Protein AF-A0A0F0GGX2-F1 (afdb_monomer_lite)

Secondary structure (DSSP, 8-state):
-----SSS-----SSEEE----SS-TTPPPPPTT-TTPEEE-SS--SGGGSPPPPSTT---

Structure (mmCIF, N/CA/C/O backbone):
data_AF-A0A0F0GGX2-F1
#
_entry.id   AF-A0A0F0GGX2-F1
#
loop_
_atom_site.group_PDB
_atom_site.id
_atom_site.type_symbol
_atom_site.label_atom_id
_atom_site.label_alt_id
_a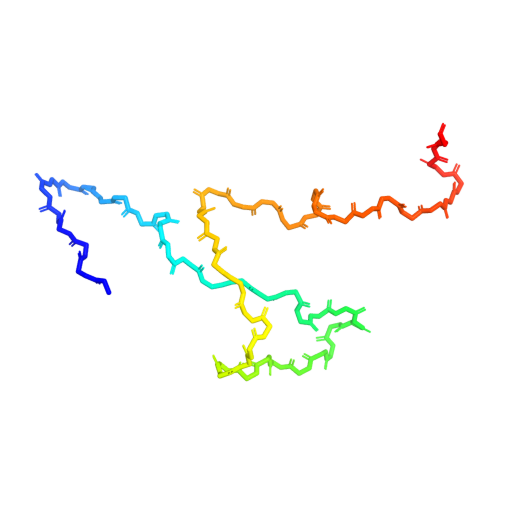tom_site.label_comp_id
_atom_site.label_asym_id
_atom_site.label_entity_id
_atom_site.label_seq_id
_atom_site.pdbx_PDB_ins_code
_atom_site.Cartn_x
_atom_site.Cartn_y
_atom_site.Cartn_z
_atom_site.occupancy
_atom_site.B_iso_or_equiv
_atom_site.auth_seq_id
_atom_site.auth_comp_id
_atom_site.auth_asym_id
_atom_site.auth_atom_id
_atom_site.pdbx_PDB_model_num
ATOM 1 N N . MET A 1 1 ? -1.805 0.009 18.171 1.00 54.91 1 MET A N 1
ATOM 2 C CA . MET A 1 1 ? -3.240 0.358 18.182 1.00 54.91 1 MET A CA 1
ATOM 3 C C . MET A 1 1 ? -3.987 -0.616 19.058 1.00 54.9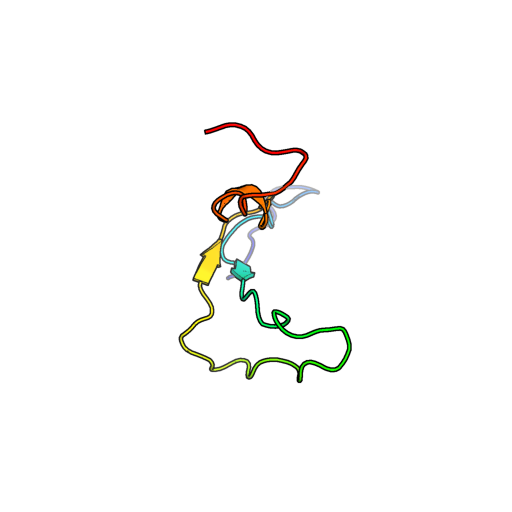1 1 MET A C 1
ATOM 5 O O . MET A 1 1 ? -3.799 -1.811 18.885 1.00 54.91 1 MET A O 1
ATOM 9 N N . GLN A 1 2 ? -4.797 -0.127 19.995 1.00 58.19 2 GLN A N 1
ATOM 10 C CA . GLN A 1 2 ? -5.822 -0.958 20.619 1.00 58.19 2 GLN A CA 1
ATOM 11 C C . GLN A 1 2 ? -7.094 -0.798 19.802 1.00 58.19 2 GLN A C 1
ATOM 13 O O . GLN A 1 2 ? -7.642 0.297 19.712 1.00 58.19 2 GLN A O 1
ATOM 18 N N . VAL A 1 3 ? -7.533 -1.885 19.182 1.00 61.91 3 VAL A N 1
ATOM 19 C CA . VAL A 1 3 ? -8.827 -1.927 18.512 1.00 61.91 3 VAL A CA 1
ATOM 20 C C . VAL A 1 3 ? -9.874 -2.163 19.601 1.00 61.91 3 VAL A C 1
ATOM 22 O O . VAL A 1 3 ? -9.891 -3.222 20.226 1.00 61.91 3 VAL A O 1
ATOM 25 N N . GLN A 1 4 ? -10.689 -1.154 19.909 1.00 62.84 4 GLN A N 1
ATOM 26 C CA . GLN A 1 4 ? -11.755 -1.288 20.902 1.00 62.84 4 GLN A CA 1
ATOM 27 C C . GLN A 1 4 ? -12.959 -1.977 20.259 1.00 62.84 4 GLN A C 1
ATOM 29 O O . GLN A 1 4 ? -13.679 -1.386 19.458 1.00 62.84 4 GLN A O 1
ATOM 34 N N . ALA A 1 5 ? -13.176 -3.243 20.610 1.00 66.31 5 ALA A N 1
ATOM 35 C CA . ALA A 1 5 ? -14.347 -3.987 20.173 1.00 66.31 5 ALA A CA 1
ATOM 36 C C . ALA A 1 5 ? -15.565 -3.583 21.021 1.00 66.31 5 ALA A C 1
ATOM 38 O O . ALA A 1 5 ? -15.712 -4.014 22.161 1.00 66.31 5 ALA A O 1
ATOM 39 N N . THR A 1 6 ? -16.451 -2.759 20.464 1.00 70.44 6 THR A N 1
ATOM 40 C CA . TH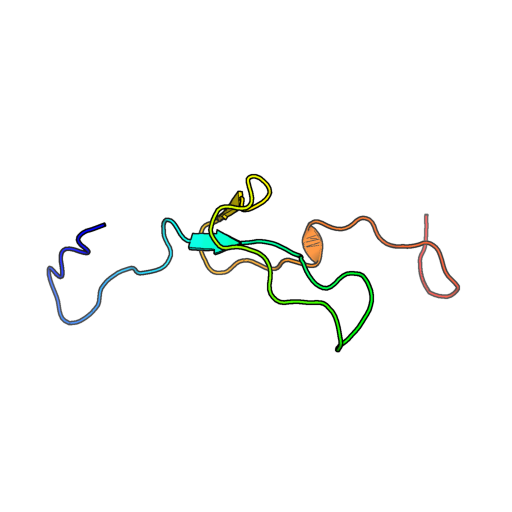R A 1 6 ? -17.762 -2.434 21.060 1.00 70.44 6 THR A CA 1
ATOM 41 C C . THR A 1 6 ? -18.865 -3.419 20.631 1.00 70.44 6 THR A C 1
ATOM 43 O O . THR A 1 6 ? -20.025 -3.254 20.999 1.00 70.44 6 THR A O 1
ATOM 46 N N . GLY A 1 7 ? -18.510 -4.477 19.884 1.00 78.31 7 GLY A N 1
ATOM 47 C CA . GLY A 1 7 ? -19.406 -5.528 19.389 1.00 78.31 7 GLY A CA 1
ATOM 48 C C . GLY A 1 7 ? -18.649 -6.777 18.904 1.00 78.31 7 GLY A C 1
ATOM 49 O O . GLY A 1 7 ? -17.457 -6.922 19.151 1.00 78.31 7 GLY A O 1
ATOM 50 N N . ARG A 1 8 ? -19.325 -7.690 18.183 1.00 89.56 8 ARG A N 1
ATOM 51 C CA . ARG A 1 8 ? -18.713 -8.922 17.612 1.00 89.56 8 ARG A CA 1
ATOM 52 C C . ARG A 1 8 ? -17.784 -8.669 16.415 1.00 89.56 8 ARG A C 1
ATOM 54 O O . ARG A 1 8 ? -17.251 -9.612 15.837 1.00 89.56 8 ARG A O 1
ATOM 61 N N . THR A 1 9 ? -17.622 -7.414 16.014 1.00 88.94 9 THR A N 1
ATOM 62 C CA . THR A 1 9 ? -16.849 -7.010 14.841 1.00 88.94 9 THR A CA 1
ATOM 63 C C . THR A 1 9 ? -16.083 -5.746 15.175 1.00 88.94 9 THR A C 1
ATOM 65 O O . THR A 1 9 ? -16.562 -4.910 15.942 1.00 88.94 9 THR A O 1
ATOM 68 N N . VAL A 1 10 ? -14.895 -5.620 14.596 1.00 89.25 10 VAL A N 1
ATOM 69 C CA . VAL A 1 10 ? -14.042 -4.452 14.752 1.00 89.25 10 VAL A CA 1
ATOM 70 C C . VAL A 1 10 ? -13.482 -4.045 13.392 1.0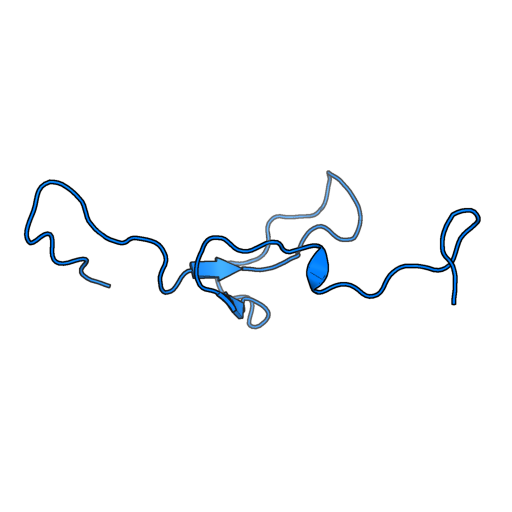0 89.25 10 VAL A C 1
ATOM 72 O O . VAL A 1 10 ? -13.133 -4.910 12.589 1.00 89.25 10 VAL A O 1
ATOM 75 N N . ASP A 1 11 ? -13.437 -2.739 13.122 1.00 88.81 11 ASP A N 1
ATOM 76 C CA . ASP A 1 11 ? -12.773 -2.212 11.930 1.00 88.81 11 ASP A CA 1
ATOM 77 C C . ASP A 1 11 ? -11.256 -2.381 12.096 1.00 88.81 11 ASP A C 1
ATOM 79 O O . ASP A 1 11 ? -10.654 -1.844 13.027 1.00 88.81 11 ASP A O 1
ATOM 83 N N . PHE A 1 12 ? -10.654 -3.170 11.207 1.00 92.81 12 PHE A N 1
ATOM 84 C CA . PHE A 1 12 ? -9.218 -3.444 11.174 1.00 92.81 12 PHE A CA 1
ATOM 85 C C . PHE A 1 12 ? -8.573 -2.949 9.872 1.00 92.81 12 PHE A C 1
ATOM 87 O O . PHE A 1 12 ? -7.584 -3.503 9.395 1.00 92.81 12 PHE A O 1
ATOM 94 N N . THR A 1 13 ? -9.160 -1.921 9.261 1.00 95.88 13 THR A N 1
ATOM 95 C CA . THR A 1 13 ? -8.671 -1.354 7.999 1.00 95.88 13 THR A CA 1
ATOM 96 C C . THR A 1 13 ? -7.592 -0.298 8.180 1.00 95.88 13 THR A C 1
ATOM 98 O O . THR A 1 13 ? -6.881 0.010 7.227 1.00 95.88 13 THR A O 1
ATOM 101 N N . GLU A 1 14 ? -7.453 0.255 9.380 1.00 95.06 14 GLU A N 1
ATOM 102 C CA . GLU A 1 14 ? -6.591 1.403 9.638 1.00 95.06 14 GLU A CA 1
ATOM 103 C C . GLU A 1 14 ? -5.135 1.014 9.904 1.00 95.06 14 GLU A C 1
ATOM 105 O O . GLU A 1 14 ? -4.838 -0.042 10.459 1.00 95.06 14 GLU A O 1
ATOM 110 N N . SER A 1 15 ? -4.230 1.947 9.595 1.00 94.88 15 SER A N 1
ATOM 111 C CA . SER A 1 15 ? -2.824 1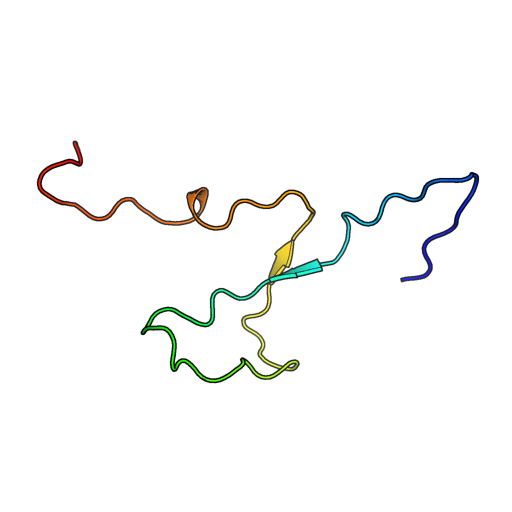.943 10.042 1.00 94.88 15 SER A CA 1
ATOM 112 C C . SER A 1 15 ? -2.003 0.734 9.626 1.00 94.88 15 SER A C 1
ATOM 114 O O . SER A 1 15 ? -1.110 0.264 10.339 1.00 94.88 15 SER A O 1
ATOM 116 N N . TRP A 1 16 ? -2.294 0.263 8.424 1.00 96.25 16 TRP A N 1
ATOM 117 C CA . TRP A 1 16 ? -1.452 -0.686 7.737 1.00 96.25 16 TRP A CA 1
ATOM 118 C C . TRP A 1 16 ? -0.236 0.028 7.159 1.00 96.25 16 TRP A C 1
ATOM 120 O O . TRP A 1 16 ? -0.323 1.156 6.673 1.00 96.25 16 TRP A O 1
ATOM 130 N N . LYS A 1 17 ? 0.905 -0.660 7.178 1.00 95.00 17 LYS A N 1
ATOM 131 C CA . LYS A 1 17 ? 2.092 -0.267 6.423 1.00 95.00 17 LYS A CA 1
ATOM 132 C C . LYS A 1 17 ? 2.151 -1.094 5.141 1.00 95.00 17 LYS A C 1
ATOM 134 O O . LYS A 1 17 ? 1.991 -2.311 5.187 1.00 95.00 17 LYS A O 1
ATOM 139 N N . PHE A 1 18 ? 2.398 -0.446 4.008 1.00 93.75 18 PHE A N 1
ATOM 140 C CA . PHE A 1 18 ? 2.570 -1.093 2.707 1.00 93.75 18 PHE A CA 1
ATOM 141 C C . PHE A 1 18 ? 3.920 -0.727 2.085 1.00 93.75 18 PHE A C 1
ATOM 143 O O . PHE A 1 18 ? 4.371 0.412 2.188 1.00 93.75 18 PHE A O 1
ATOM 150 N N . LEU A 1 19 ? 4.558 -1.683 1.414 1.00 92.00 19 LEU A N 1
ATOM 151 C CA . LEU A 1 19 ? 5.765 -1.461 0.626 1.00 92.00 19 LEU A CA 1
ATOM 152 C C . LEU A 1 19 ? 5.741 -2.379 -0.596 1.00 92.00 19 LEU A C 1
ATOM 154 O O . LEU A 1 19 ? 5.705 -3.602 -0.466 1.00 92.00 19 LEU A O 1
ATOM 158 N N . LEU A 1 20 ? 5.814 -1.788 -1.789 1.00 89.50 20 LEU A N 1
ATOM 159 C CA . LEU A 1 20 ? 6.001 -2.531 -3.032 1.00 89.50 20 LEU A CA 1
ATOM 1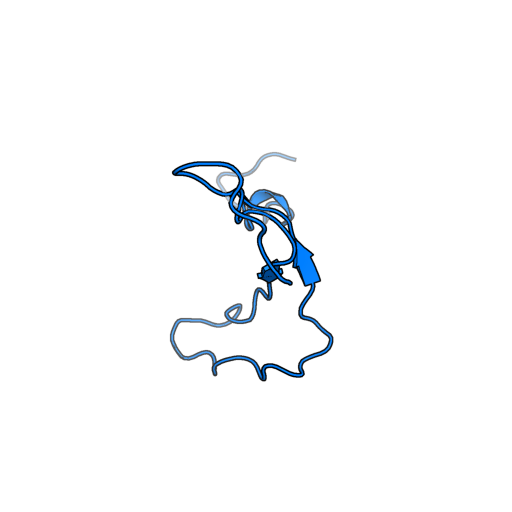60 C C . LEU A 1 20 ? 7.492 -2.881 -3.189 1.00 89.50 20 LEU A C 1
ATOM 162 O O . LEU A 1 20 ? 8.230 -2.180 -3.873 1.00 89.50 20 LEU A O 1
ATOM 166 N N . ALA A 1 21 ? 7.946 -3.920 -2.483 1.00 83.00 21 ALA A N 1
ATOM 167 C CA . ALA A 1 21 ? 9.361 -4.314 -2.434 1.00 83.00 21 ALA A CA 1
ATOM 168 C C . ALA A 1 21 ? 9.792 -5.225 -3.594 1.00 83.00 21 ALA A C 1
ATOM 170 O O . ALA A 1 21 ? 10.950 -5.206 -4.002 1.00 83.00 21 ALA A O 1
ATOM 171 N N . ASN A 1 22 ? 8.865 -6.023 -4.127 1.00 74.44 22 ASN A N 1
ATOM 172 C CA . ASN A 1 22 ? 9.157 -6.962 -5.198 1.00 74.44 22 ASN A CA 1
ATOM 173 C C . ASN A 1 22 ? 8.908 -6.320 -6.571 1.00 74.44 22 ASN A C 1
ATOM 175 O O . ASN A 1 22 ? 7.863 -6.521 -7.186 1.00 74.44 22 ASN A O 1
ATOM 179 N N . THR A 1 23 ? 9.864 -5.516 -7.030 1.00 68.94 23 THR A N 1
ATOM 180 C CA . THR A 1 23 ? 9.837 -4.914 -8.374 1.00 68.94 23 THR A CA 1
ATOM 181 C C . THR A 1 23 ? 10.694 -5.675 -9.389 1.00 68.94 23 THR A C 1
ATOM 183 O O . THR A 1 23 ? 10.651 -5.353 -10.574 1.00 68.94 23 THR A O 1
ATOM 186 N N . THR A 1 24 ? 11.463 -6.678 -8.949 1.00 69.75 24 THR A N 1
ATOM 187 C CA . THR A 1 24 ? 12.471 -7.378 -9.767 1.00 69.75 24 THR A CA 1
ATOM 188 C C . THR A 1 24 ? 12.210 -8.876 -9.967 1.00 69.75 24 THR A C 1
ATOM 190 O O . THR A 1 24 ? 12.922 -9.494 -10.756 1.00 69.75 24 THR A O 1
ATOM 193 N N . GLY A 1 25 ? 11.193 -9.467 -9.325 1.00 69.50 25 GLY A N 1
ATOM 194 C CA . GLY A 1 25 ? 10.783 -10.865 -9.527 1.00 69.50 25 GLY A CA 1
ATOM 195 C C . GLY A 1 25 ? 10.702 -11.688 -8.236 1.00 69.50 25 GLY A C 1
ATOM 196 O O . GLY A 1 25 ? 11.076 -11.235 -7.160 1.00 69.50 25 GLY A O 1
ATOM 197 N N . ALA A 1 26 ? 10.206 -12.926 -8.326 1.00 74.69 26 ALA A N 1
ATOM 198 C CA . ALA A 1 26 ? 9.871 -13.780 -7.173 1.00 74.69 26 ALA A CA 1
ATOM 199 C C . ALA A 1 26 ? 10.979 -13.921 -6.103 1.00 74.69 26 ALA A C 1
ATOM 201 O O . ALA A 1 26 ? 10.661 -14.089 -4.932 1.00 74.69 26 ALA A O 1
ATOM 202 N N . GLU A 1 27 ? 12.247 -13.776 -6.493 1.00 78.19 27 GLU A N 1
ATOM 203 C CA . GLU A 1 27 ? 13.429 -13.880 -5.624 1.00 78.19 27 GLU A CA 1
ATOM 204 C C . GLU A 1 27 ? 13.770 -12.595 -4.843 1.00 78.19 27 GLU A C 1
ATOM 206 O O . GLU A 1 27 ? 14.812 -12.522 -4.189 1.00 78.19 27 GLU A O 1
ATOM 211 N N . ALA A 1 28 ? 12.947 -11.543 -4.924 1.00 78.12 28 ALA A N 1
ATOM 212 C CA . ALA A 1 28 ? 13.210 -10.305 -4.200 1.00 78.12 28 ALA A CA 1
ATOM 213 C C . ALA A 1 28 ? 13.265 -10.559 -2.677 1.00 78.12 28 ALA A C 1
ATOM 215 O O . ALA A 1 28 ? 12.352 -11.180 -2.122 1.00 78.12 28 ALA A O 1
ATOM 216 N N . PRO A 1 29 ? 14.304 -10.067 -1.975 1.00 80.75 29 PRO A N 1
ATOM 217 C CA . PRO A 1 29 ? 14.427 -10.257 -0.538 1.00 80.75 29 PRO A CA 1
ATOM 218 C C . PRO A 1 29 ? 13.267 -9.586 0.198 1.00 80.75 29 PRO A C 1
ATOM 220 O O . PRO A 1 29 ? 12.769 -8.532 -0.212 1.00 80.75 29 PRO A O 1
ATOM 223 N N . GLN A 1 30 ? 12.861 -10.176 1.323 1.00 83.06 30 GLN A N 1
ATOM 224 C CA . GLN A 1 30 ? 11.854 -9.560 2.177 1.00 83.06 30 GLN A CA 1
ATOM 225 C C . GLN A 1 30 ? 12.356 -8.184 2.649 1.00 83.06 30 GLN A C 1
ATOM 227 O O . GLN A 1 30 ? 13.485 -8.085 3.140 1.00 83.06 30 GLN A O 1
ATOM 232 N N . PRO A 1 31 ? 11.547 -7.119 2.523 1.00 84.94 31 PRO A N 1
ATOM 233 C CA . PRO A 1 31 ? 11.956 -5.803 2.979 1.00 84.94 31 PRO A CA 1
ATOM 234 C C . PRO A 1 31 ? 12.130 -5.764 4.499 1.00 84.94 31 PRO A C 1
ATOM 236 O O . PRO A 1 31 ? 11.337 -6.337 5.249 1.00 84.94 31 PRO A O 1
ATOM 239 N N . ASP A 1 32 ? 13.143 -5.023 4.946 1.00 89.69 32 ASP A N 1
ATOM 240 C CA . ASP A 1 32 ? 13.356 -4.725 6.361 1.00 89.69 32 ASP A CA 1
ATOM 241 C C . ASP A 1 32 ? 12.129 -4.002 6.946 1.00 89.69 32 ASP A C 1
ATOM 243 O O . ASP A 1 32 ? 11.608 -3.052 6.357 1.00 89.69 32 ASP A O 1
ATOM 247 N N . SER A 1 33 ? 11.670 -4.432 8.121 1.00 90.25 33 SER A N 1
ATOM 248 C CA . SER A 1 33 ? 10.555 -3.805 8.847 1.00 90.25 33 SER A CA 1
ATOM 249 C C . SER A 1 33 ? 10.779 -2.326 9.201 1.00 90.25 33 SER A C 1
ATOM 251 O O . SER A 1 33 ? 9.821 -1.572 9.338 1.00 90.25 33 SER A O 1
ATOM 253 N N . SER A 1 34 ? 12.036 -1.900 9.322 1.00 93.19 34 SER A N 1
ATOM 254 C CA . SER A 1 34 ? 12.460 -0.527 9.603 1.00 93.19 34 SER A CA 1
ATOM 255 C C . SER A 1 34 ? 12.649 0.325 8.343 1.00 93.19 34 SER A C 1
ATOM 257 O O . SER A 1 34 ? 13.007 1.498 8.445 1.00 93.19 34 SER A O 1
ATOM 259 N N . ASN A 1 35 ? 12.403 -0.234 7.150 1.00 91.31 35 ASN A N 1
ATOM 260 C CA . ASN A 1 35 ? 12.606 0.473 5.890 1.00 91.31 35 ASN A CA 1
ATOM 261 C C . ASN A 1 35 ? 11.747 1.760 5.826 1.00 91.31 35 ASN A C 1
ATOM 263 O O . ASN A 1 35 ? 10.519 1.691 5.867 1.00 91.31 35 ASN A O 1
ATOM 267 N N . PRO A 1 36 ? 12.336 2.955 5.660 1.00 92.94 36 PRO A N 1
ATOM 268 C CA . PRO A 1 36 ? 11.564 4.199 5.638 1.00 92.94 36 PRO A CA 1
ATOM 269 C C . PRO A 1 36 ? 10.599 4.312 4.443 1.00 92.94 36 PRO A C 1
ATOM 271 O O . PRO A 1 36 ? 9.750 5.198 4.432 1.00 92.94 36 PRO A O 1
ATOM 274 N N . ALA A 1 37 ? 10.700 3.431 3.440 1.00 91.62 37 ALA A N 1
ATOM 275 C CA . ALA A 1 37 ? 9.796 3.389 2.292 1.00 91.62 37 ALA A CA 1
ATOM 276 C C . ALA A 1 37 ? 8.412 2.778 2.599 1.00 91.62 37 ALA A C 1
ATOM 278 O O . ALA A 1 37 ? 7.512 2.872 1.759 1.00 91.62 37 ALA A O 1
ATOM 279 N N . TRP A 1 38 ? 8.223 2.154 3.770 1.00 94.62 38 TRP A N 1
ATOM 280 C CA . TRP A 1 38 ? 6.906 1.706 4.227 1.00 94.62 38 TRP A CA 1
ATOM 281 C C . TRP A 1 38 ? 5.950 2.902 4.346 1.00 94.62 38 TRP A C 1
ATOM 283 O O . TRP A 1 38 ? 6.168 3.811 5.146 1.00 94.62 38 TRP A O 1
ATOM 293 N N . ARG A 1 39 ? 4.857 2.887 3.578 1.00 94.50 39 ARG A N 1
ATOM 294 C CA . ARG A 1 39 ? 3.832 3.943 3.590 1.00 94.50 39 ARG A CA 1
ATOM 295 C C . ARG A 1 39 ? 2.617 3.539 4.411 1.00 94.50 39 ARG A C 1
ATOM 297 O O . ARG A 1 39 ? 2.255 2.365 4.431 1.00 94.50 39 ARG A O 1
ATOM 304 N N . ASP A 1 40 ? 1.973 4.513 5.041 1.00 96.12 40 ASP A N 1
ATOM 305 C CA . ASP A 1 40 ? 0.668 4.315 5.673 1.00 96.12 40 ASP A CA 1
ATOM 306 C C . ASP A 1 40 ? -0.425 4.134 4.615 1.00 96.12 40 ASP A C 1
ATOM 308 O O . ASP A 1 40 ? -0.511 4.910 3.661 1.00 96.12 40 ASP A O 1
ATOM 312 N N . VAL A 1 41 ? -1.261 3.110 4.788 1.00 95.94 41 VAL A N 1
ATOM 313 C CA . VAL A 1 41 ? -2.447 2.852 3.963 1.00 95.94 41 VAL A CA 1
ATOM 314 C C . VAL A 1 41 ? -3.637 2.444 4.832 1.00 95.94 41 VAL A C 1
ATOM 316 O O . VAL A 1 41 ? -3.477 1.891 5.922 1.00 95.94 41 VAL A O 1
ATOM 319 N N . ARG A 1 42 ? -4.842 2.686 4.311 1.00 96.06 42 ARG A N 1
ATOM 320 C CA . ARG A 1 42 ? -6.094 2.122 4.821 1.00 96.06 42 ARG A CA 1
ATOM 321 C C . ARG A 1 42 ? -6.606 1.066 3.843 1.00 96.06 42 ARG A C 1
ATOM 323 O O . ARG A 1 42 ? -6.522 1.266 2.633 1.00 96.06 42 ARG A O 1
ATOM 330 N N . LEU A 1 43 ? -7.124 -0.047 4.355 1.00 96.19 43 LEU A N 1
ATOM 331 C CA . LEU A 1 43 ? -7.711 -1.118 3.544 1.00 96.19 43 LEU A CA 1
ATOM 332 C C . LEU A 1 43 ? -9.189 -0.841 3.172 1.00 96.19 43 LEU A C 1
ATOM 334 O O . LEU A 1 43 ? -9.886 -0.168 3.928 1.00 96.19 43 LEU A O 1
ATOM 338 N N . PRO A 1 44 ? -9.704 -1.404 2.058 1.00 96.44 44 PRO A N 1
ATOM 339 C CA . PRO A 1 44 ? -8.965 -2.128 1.022 1.00 96.44 44 PRO A CA 1
ATOM 340 C C . PRO A 1 44 ? -8.070 -1.180 0.209 1.00 96.44 44 PRO A C 1
ATOM 342 O O . PRO A 1 44 ? -8.457 -0.057 -0.098 1.00 96.44 44 PRO A O 1
ATOM 345 N N . HIS A 1 45 ? -6.873 -1.648 -0.147 1.00 94.81 45 HIS A N 1
ATOM 346 C CA . HIS A 1 45 ? -5.920 -0.899 -0.964 1.00 94.81 45 HIS A CA 1
ATOM 347 C C . HIS A 1 45 ? -5.551 -1.712 -2.206 1.00 94.81 45 HIS A C 1
ATOM 349 O O . HIS A 1 45 ? -5.056 -2.833 -2.087 1.00 94.81 45 HIS A O 1
ATOM 355 N N . ASP A 1 46 ? -5.780 -1.137 -3.385 1.00 94.56 46 ASP A N 1
ATOM 356 C CA . ASP A 1 46 ? -5.258 -1.649 -4.651 1.00 94.56 46 ASP A CA 1
ATOM 357 C C . ASP A 1 46 ? -3.920 -0.963 -4.940 1.00 94.56 46 ASP A C 1
ATOM 359 O O . ASP A 1 46 ? -3.854 0.253 -5.114 1.00 94.56 46 ASP A O 1
ATOM 363 N N . TRP A 1 47 ? -2.839 -1.739 -4.960 1.00 91.19 47 TRP A N 1
ATOM 364 C CA . TRP A 1 47 ? -1.498 -1.213 -5.205 1.00 91.19 47 TRP A CA 1
ATOM 365 C C . TRP A 1 47 ? -1.290 -0.809 -6.670 1.00 91.19 47 TRP A C 1
ATOM 367 O O . TRP A 1 47 ? -0.455 0.051 -6.954 1.00 91.19 47 TRP A O 1
ATOM 377 N N . SER A 1 48 ? -2.020 -1.430 -7.601 1.00 88.50 48 SER A N 1
ATOM 378 C CA . SER A 1 48 ? -1.752 -1.333 -9.038 1.00 88.50 48 SER A CA 1
ATOM 379 C C . SER A 1 48 ? -2.227 -0.011 -9.636 1.00 88.50 48 SER A C 1
ATOM 381 O O . SER A 1 48 ? -1.578 0.521 -10.532 1.00 88.50 48 SER A O 1
ATOM 383 N N . ILE A 1 49 ? -3.283 0.583 -9.071 1.00 86.88 49 ILE A N 1
ATOM 384 C CA . ILE A 1 49 ? -3.830 1.873 -9.519 1.00 86.88 49 ILE A CA 1
ATOM 385 C C . ILE A 1 49 ? -2.879 3.055 -9.275 1.00 86.88 49 ILE A C 1
ATOM 387 O O . ILE A 1 49 ? -3.013 4.104 -9.896 1.00 86.88 49 ILE A O 1
ATOM 391 N N . GLY A 1 50 ? -1.914 2.899 -8.363 1.00 83.31 50 GLY A N 1
ATOM 392 C CA . GLY A 1 50 ? -0.897 3.912 -8.082 1.00 83.31 50 GLY A CA 1
ATOM 393 C C . GLY A 1 50 ? 0.259 3.930 -9.084 1.00 83.31 50 GLY A C 1
ATOM 394 O O . GLY A 1 50 ? 1.161 4.756 -8.944 1.00 83.31 50 GLY A O 1
ATOM 395 N N . LEU A 1 51 ? 0.276 3.012 -10.053 1.00 85.19 51 LEU A N 1
ATOM 396 C CA . LEU A 1 51 ? 1.302 2.936 -11.084 1.00 85.19 51 LEU A CA 1
ATOM 397 C C . LEU A 1 51 ? 0.811 3.606 -12.364 1.00 85.19 51 LEU A C 1
ATOM 399 O O . LEU A 1 51 ? -0.333 3.435 -12.780 1.00 85.19 51 LEU A O 1
ATOM 403 N N . ASN A 1 52 ? 1.711 4.329 -13.026 1.00 85.50 52 ASN A N 1
ATOM 404 C CA . ASN A 1 52 ? 1.438 4.787 -14.378 1.00 85.50 52 ASN A CA 1
ATOM 405 C C . ASN A 1 52 ? 1.417 3.572 -15.316 1.00 85.50 52 ASN A C 1
ATOM 407 O O . ASN A 1 52 ? 2.330 2.740 -15.236 1.00 85.50 52 ASN A O 1
ATOM 411 N N . PRO A 1 53 ? 0.429 3.472 -16.221 1.00 83.25 53 PRO A N 1
ATOM 412 C CA . PRO A 1 53 ? 0.457 2.475 -17.276 1.00 83.25 53 PRO A CA 1
ATOM 413 C C . PRO A 1 53 ? 1.780 2.541 -18.046 1.00 83.25 53 PRO A C 1
ATOM 415 O O . PRO A 1 53 ? 2.262 3.621 -18.393 1.00 83.25 53 PRO A O 1
ATOM 418 N N . VAL A 1 54 ? 2.374 1.380 -18.316 1.00 85.25 54 VAL A N 1
ATOM 419 C CA . VAL A 1 54 ? 3.568 1.280 -19.161 1.00 85.25 54 VAL A CA 1
ATOM 420 C C . VAL A 1 54 ? 3.122 1.202 -20.614 1.00 85.25 54 VAL A C 1
ATOM 422 O O . VAL A 1 54 ? 2.321 0.335 -20.959 1.00 85.25 54 VAL A O 1
ATOM 425 N N . GLN A 1 55 ? 3.659 2.078 -21.465 1.00 88.75 55 GLN A N 1
ATOM 426 C CA . GLN A 1 55 ? 3.331 2.086 -22.888 1.00 88.75 55 GLN A CA 1
ATOM 427 C C . GLN A 1 55 ? 3.725 0.754 -23.561 1.00 88.75 55 GLN A C 1
ATOM 429 O O . GLN A 1 55 ? 4.874 0.323 -23.482 1.00 88.75 55 GLN A O 1
ATOM 434 N N . GLY A 1 56 ? 2.785 0.129 -24.268 1.00 86.62 56 GLY A N 1
ATOM 435 C CA . GLY A 1 56 ? 2.949 -1.112 -25.022 1.00 86.62 56 GLY A CA 1
ATOM 436 C C . GLY A 1 56 ? 1.848 -1.306 -26.069 1.00 86.62 56 GLY A C 1
ATOM 437 O O . GLY A 1 56 ? 1.030 -0.419 -26.303 1.00 86.62 56 GLY A O 1
ATOM 438 N N . ALA A 1 57 ? 1.810 -2.484 -26.703 1.00 91.94 57 ALA A N 1
ATOM 439 C CA . ALA A 1 57 ? 0.884 -2.785 -27.805 1.00 91.94 57 ALA A CA 1
ATOM 440 C C . ALA A 1 57 ? -0.611 -2.645 -27.443 1.00 91.94 57 ALA A C 1
ATOM 442 O O . ALA A 1 57 ? -1.441 -2.516 -28.336 1.00 91.94 57 ALA A O 1
ATOM 443 N N . ASN A 1 58 ? -0.939 -2.657 -26.146 1.00 87.00 58 ASN A N 1
ATOM 444 C CA . ASN A 1 58 ? -2.308 -2.634 -25.627 1.00 87.00 58 ASN A CA 1
ATOM 445 C C . ASN A 1 58 ? -2.612 -1.402 -24.752 1.00 87.00 58 ASN A C 1
ATOM 447 O O . ASN A 1 58 ? -3.558 -1.433 -23.968 1.00 87.00 58 ASN A O 1
ATOM 451 N N . THR A 1 59 ? -1.816 -0.335 -24.834 1.00 81.38 59 THR A N 1
ATOM 452 C CA . THR A 1 59 ? -2.043 0.901 -24.063 1.00 81.38 59 THR A CA 1
ATOM 453 C C . THR A 1 59 ? -2.158 2.102 -24.992 1.00 81.38 59 THR A C 1
ATOM 455 O O . THR A 1 59 ? -1.303 2.298 -25.857 1.00 81.38 59 THR A O 1
ATOM 458 N N . ASN A 1 60 ? -3.179 2.928 -24.781 1.00 76.25 60 ASN A N 1
ATOM 459 C CA . ASN A 1 60 ? -3.405 4.155 -25.545 1.00 76.25 60 ASN A CA 1
ATOM 460 C C . ASN A 1 60 ? -2.934 5.375 -24.732 1.00 76.25 60 ASN A C 1
ATOM 462 O O . ASN A 1 60 ? -3.011 5.344 -23.503 1.00 76.25 60 ASN A O 1
ATOM 466 N N . SER A 1 61 ? -2.457 6.414 -25.426 1.00 73.31 61 SER A N 1
ATOM 467 C CA . SER A 1 61 ? -1.994 7.697 -24.865 1.00 73.31 61 SER A CA 1
ATOM 468 C C . SER A 1 61 ? -3.121 8.685 -24.600 1.00 73.31 61 SER A C 1
ATOM 470 O O . SER A 1 61 ? -4.017 8.749 -25.475 1.00 73.31 61 SER A O 1
#

pLDDT: mean 84.96, std 10.52, range [54.91, 96.44]

InterPro domains:
  IPR008979 Galactose-binding-like domain superfamily [SSF49785] (4-51)

Organism: Lentzea aerocolonigenes (NCBI:txid68170)

Foldseek 3Di:
DDFDDPDPDTQPFFFDWDDPQPPPDPPGDDDDPPPPRTDTGGPPDDPPVPDDDDDDPPDDD

Sequence (61 aa):
MQVQATGRTVDFTESWKFLLANTTGAEAPQPDSSNPAWRDVRLPHDWSIGLNPVQGANTNS

Radius of gyration: 16.75 Å; chains: 1; bounding box: 34×22×49 Å